Protein AF-A0A9D6SL06-F1 (afdb_monomer_lite)

pLDDT: mean 92.15, std 9.44, range [54.44, 98.38]
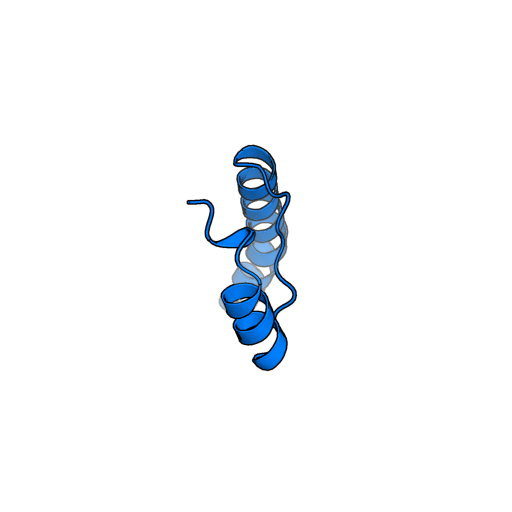
Radius of gyration: 16.18 Å; chains: 1; bounding box: 42×15×36 Å

Secondary structure (DSSP, 8-state):
--GGG-HHHHHHHHHTT-----S--HHHHHHHHHHHHHHHHHHHHHHHT-

Foldseek 3Di:
DQLLPDPVSCVVCVVVVHHDDSPDDPVNVVVVVVVVCVVCVVVVVVVVVD

Structure (mmCIF, N/CA/C/O backbone):
data_AF-A0A9D6SL06-F1
#
_entry.id   AF-A0A9D6SL06-F1
#
loop_
_atom_site.group_PDB
_atom_site.id
_atom_site.type_symbol
_atom_site.label_atom_id
_atom_site.label_alt_id
_atom_site.label_comp_id
_atom_site.label_asym_id
_atom_site.label_entity_id
_atom_site.label_seq_id
_atom_site.pdbx_PDB_ins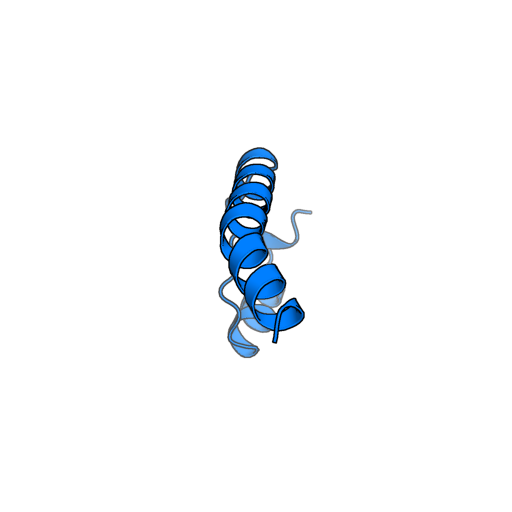_code
_atom_site.Cartn_x
_atom_site.Cartn_y
_atom_site.Cartn_z
_atom_site.occupancy
_atom_site.B_iso_or_equiv
_atom_site.auth_seq_id
_atom_site.auth_comp_id
_atom_site.auth_asym_id
_atom_site.auth_atom_id
_atom_site.pdbx_PDB_model_num
ATOM 1 N N . MET A 1 1 ? 18.760 -3.947 -9.496 1.00 54.78 1 MET A N 1
ATOM 2 C CA . MET A 1 1 ? 17.712 -3.865 -10.538 1.00 54.78 1 MET A CA 1
ATOM 3 C C . MET A 1 1 ? 16.388 -3.558 -9.841 1.00 54.78 1 MET A C 1
ATOM 5 O O . MET A 1 1 ? 16.003 -4.336 -8.980 1.00 54.78 1 MET A O 1
ATOM 9 N N . ARG A 1 2 ? 15.737 -2.415 -10.107 1.00 79.81 2 ARG A N 1
ATOM 10 C CA . ARG A 1 2 ? 14.430 -2.079 -9.501 1.00 79.81 2 ARG A CA 1
ATOM 11 C C . ARG A 1 2 ? 13.338 -2.725 -10.355 1.00 79.81 2 ARG A C 1
ATOM 13 O O . ARG A 1 2 ? 13.153 -2.314 -11.494 1.00 79.81 2 ARG A O 1
ATOM 20 N N . VAL A 1 3 ? 12.665 -3.753 -9.833 1.00 86.81 3 VAL A N 1
ATOM 21 C CA . VAL A 1 3 ? 11.652 -4.547 -10.567 1.00 86.81 3 VAL A CA 1
ATOM 22 C C . VAL A 1 3 ? 10.531 -3.660 -11.123 1.00 86.81 3 VAL A C 1
ATOM 24 O O . VAL A 1 3 ? 10.122 -3.823 -12.265 1.00 86.81 3 VAL A O 1
ATOM 27 N N . MET A 1 4 ? 10.144 -2.621 -10.376 1.00 88.88 4 MET A N 1
ATOM 28 C CA . MET A 1 4 ? 9.134 -1.632 -10.781 1.00 88.88 4 MET A CA 1
ATOM 29 C C . MET A 1 4 ? 9.515 -0.759 -11.993 1.00 88.88 4 MET A C 1
ATOM 31 O O . M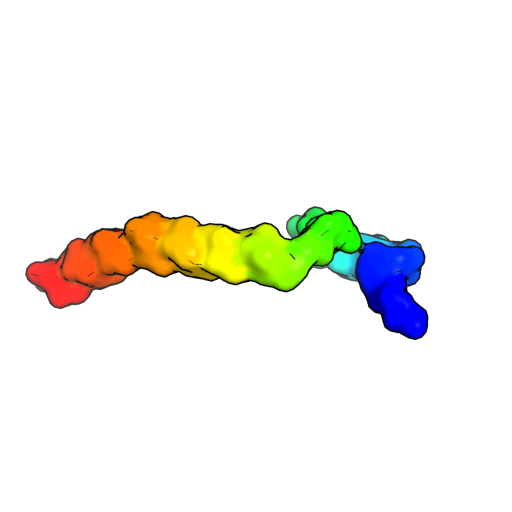ET A 1 4 ? 8.696 0.043 -12.427 1.00 88.88 4 MET A O 1
ATOM 35 N N . ASN A 1 5 ? 10.727 -0.903 -12.541 1.00 88.75 5 ASN A N 1
ATOM 36 C CA . ASN A 1 5 ? 11.163 -0.219 -13.764 1.00 88.75 5 ASN A CA 1
ATOM 37 C C . ASN A 1 5 ? 11.228 -1.165 -14.979 1.00 88.75 5 ASN A C 1
ATOM 39 O O . ASN A 1 5 ? 11.619 -0.738 -16.062 1.00 88.75 5 ASN A O 1
ATOM 43 N N . GLN A 1 6 ? 10.914 -2.452 -14.811 1.00 92.81 6 GLN A N 1
ATOM 44 C CA . GLN A 1 6 ? 10.948 -3.430 -15.898 1.00 92.81 6 GLN A CA 1
ATOM 45 C C . GLN A 1 6 ? 9.620 -3.417 -16.656 1.00 92.81 6 GLN A C 1
ATOM 47 O O . GLN A 1 6 ? 8.575 -3.715 -16.079 1.00 92.81 6 GLN A O 1
ATOM 52 N N . GLU A 1 7 ? 9.646 -3.112 -17.954 1.00 92.81 7 GLU A N 1
ATOM 53 C CA . GLU A 1 7 ? 8.417 -3.022 -18.751 1.00 92.81 7 GLU A CA 1
ATOM 54 C C . GLU A 1 7 ? 7.616 -4.324 -18.784 1.00 92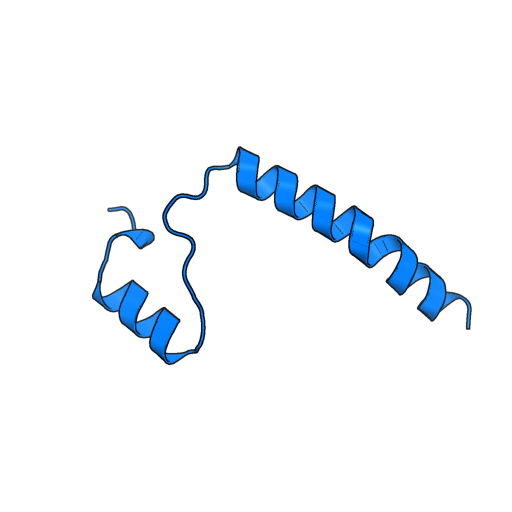.81 7 GLU A C 1
ATOM 56 O O . GLU A 1 7 ? 6.393 -4.279 -18.684 1.00 92.81 7 GLU A O 1
ATOM 61 N N . ASP A 1 8 ? 8.280 -5.475 -18.898 1.00 95.12 8 ASP A N 1
ATOM 62 C CA . ASP A 1 8 ? 7.595 -6.770 -18.980 1.00 95.12 8 ASP A CA 1
ATOM 63 C C . ASP A 1 8 ? 6.850 -7.096 -17.685 1.00 95.12 8 ASP A C 1
ATOM 65 O O . ASP A 1 8 ? 5.710 -7.557 -17.718 1.00 95.12 8 ASP A O 1
ATOM 69 N N . PHE A 1 9 ? 7.444 -6.753 -16.541 1.00 94.44 9 PHE A N 1
ATOM 70 C CA . PHE A 1 9 ? 6.793 -6.874 -15.242 1.00 94.44 9 PHE A CA 1
ATOM 71 C C . PHE A 1 9 ? 5.567 -5.951 -15.134 1.00 94.44 9 PHE A C 1
ATOM 73 O O . PHE A 1 9 ? 4.489 -6.382 -14.725 1.00 94.44 9 PHE A O 1
ATOM 80 N N . LEU A 1 10 ? 5.688 -4.692 -15.569 1.00 94.75 10 LEU A N 1
ATOM 81 C CA . LEU A 1 10 ? 4.567 -3.744 -15.559 1.00 94.75 10 LEU A CA 1
ATOM 82 C C . LEU A 1 10 ? 3.438 -4.172 -16.513 1.00 94.75 10 LEU A C 1
ATOM 84 O O . LEU A 1 10 ? 2.264 -4.023 -16.178 1.00 94.75 10 LEU A O 1
ATOM 88 N N . LYS A 1 11 ? 3.770 -4.736 -17.683 1.00 95.38 11 LYS A N 1
ATOM 89 C CA . LYS A 1 11 ? 2.792 -5.305 -18.627 1.00 95.38 11 LYS A CA 1
ATOM 90 C C . LYS A 1 11 ? 2.035 -6.476 -18.000 1.00 95.38 11 LYS A C 1
ATOM 92 O O . LYS A 1 11 ? 0.814 -6.540 -18.129 1.00 95.38 11 LYS A O 1
ATOM 97 N N . GLN A 1 12 ? 2.729 -7.359 -17.281 1.00 96.38 12 GLN A N 1
ATOM 98 C CA . GLN A 1 12 ? 2.099 -8.479 -16.576 1.00 96.38 12 GLN A CA 1
ATOM 99 C C . GLN A 1 12 ? 1.134 -8.012 -15.482 1.00 96.38 12 GLN A C 1
ATOM 101 O O . GLN A 1 12 ? 0.033 -8.553 -15.385 1.00 96.38 12 GLN A O 1
ATOM 106 N N . LEU A 1 13 ? 1.494 -6.995 -14.695 1.00 95.94 13 LEU A N 1
ATOM 107 C CA . LEU A 1 13 ? 0.589 -6.431 -13.686 1.00 95.94 13 LEU A CA 1
ATOM 108 C C . LEU A 1 13 ? -0.665 -5.822 -14.324 1.00 95.94 13 LEU A C 1
ATOM 110 O O . LEU A 1 13 ? -1.784 -6.152 -13.930 1.00 95.94 13 LEU A O 1
ATOM 114 N N . ARG A 1 14 ? -0.495 -5.023 -15.382 1.00 95.62 14 ARG A N 1
ATOM 115 C CA . ARG A 1 14 ? -1.627 -4.415 -16.097 1.00 95.62 14 ARG A CA 1
ATOM 116 C C . ARG A 1 14 ? -2.534 -5.450 -16.754 1.00 95.62 14 ARG A C 1
ATOM 118 O O . ARG A 1 14 ? -3.748 -5.282 -16.732 1.00 95.62 14 ARG A O 1
ATOM 125 N N . SER A 1 15 ? -1.981 -6.550 -17.274 1.00 97.31 15 SER A N 1
ATOM 126 C CA . SER A 1 15 ? -2.788 -7.658 -17.813 1.00 97.31 15 SER A CA 1
ATOM 127 C C . SER A 1 15 ? -3.669 -8.346 -16.763 1.00 97.31 15 SER A C 1
ATOM 129 O O . SER A 1 15 ? -4.653 -8.984 -17.119 1.00 97.31 15 SER A O 1
ATOM 131 N N . GLN A 1 16 ? -3.350 -8.178 -15.477 1.00 97.19 16 GLN A N 1
ATOM 132 C CA . GLN A 1 16 ? -4.137 -8.669 -14.343 1.00 97.19 16 GLN A CA 1
ATOM 133 C C . GLN A 1 16 ? -5.079 -7.596 -13.769 1.00 97.19 16 GLN A C 1
ATOM 135 O O . GLN A 1 16 ? -5.696 -7.814 -12.730 1.00 97.19 16 GLN A O 1
ATOM 140 N N . GLY A 1 17 ? -5.184 -6.429 -14.415 1.00 96.62 17 GLY A N 1
ATOM 141 C CA . GLY A 1 17 ? -5.995 -5.307 -13.935 1.00 96.62 17 GLY A CA 1
ATOM 142 C C . GLY A 1 17 ? -5.367 -4.528 -12.776 1.00 96.62 17 GLY A C 1
ATOM 143 O O . GLY A 1 17 ? -6.051 -3.732 -12.139 1.00 96.62 17 GLY A O 1
ATOM 144 N N . VAL A 1 18 ? -4.079 -4.741 -12.492 1.00 96.56 18 VAL A N 1
ATOM 145 C CA . VAL A 1 18 ? -3.348 -4.011 -11.452 1.00 96.56 18 VAL A CA 1
ATOM 146 C C . VAL A 1 18 ? -2.679 -2.789 -12.073 1.00 96.56 18 VAL A C 1
ATOM 148 O O . VAL A 1 18 ? -1.880 -2.935 -12.999 1.00 96.56 18 VAL A O 1
ATOM 151 N N . GLU A 1 19 ? -2.940 -1.598 -11.528 1.00 93.56 19 GLU A N 1
ATOM 152 C CA . GLU A 1 19 ? -2.165 -0.400 -11.864 1.00 93.56 19 GLU A CA 1
ATOM 153 C C . GLU A 1 19 ? -0.988 -0.246 -10.880 1.00 93.56 19 GLU A C 1
ATOM 155 O O . GLU A 1 19 ? -1.199 0.029 -9.695 1.00 93.56 19 GLU A O 1
ATOM 160 N N . PRO A 1 20 ? 0.262 -0.465 -11.323 1.00 91.00 20 PRO A N 1
ATOM 161 C CA . PRO A 1 20 ? 1.423 -0.435 -10.442 1.00 91.00 20 PRO A CA 1
ATOM 162 C C . PRO A 1 20 ? 1.804 0.981 -9.999 1.00 91.00 20 PRO A C 1
ATOM 164 O O . PRO A 1 20 ? 2.075 1.859 -10.817 1.00 91.00 20 PRO A O 1
ATOM 167 N N . VAL A 1 21 ? 1.980 1.170 -8.690 1.00 90.56 21 VAL A N 1
ATOM 168 C CA . VAL A 1 21 ? 2.568 2.395 -8.128 1.00 90.56 21 VAL A CA 1
ATOM 169 C C . VAL A 1 21 ? 4.095 2.305 -8.183 1.00 90.56 21 VAL A C 1
ATOM 171 O O . VAL A 1 21 ? 4.721 1.587 -7.406 1.00 90.56 21 VAL A O 1
ATOM 174 N N . THR A 1 22 ? 4.727 3.030 -9.106 1.00 88.62 22 THR A N 1
ATOM 175 C CA . THR A 1 22 ? 6.183 2.942 -9.348 1.00 88.62 22 THR A CA 1
ATOM 176 C C . THR A 1 22 ? 7.014 3.917 -8.504 1.00 88.62 22 THR A C 1
ATOM 178 O O . THR A 1 22 ? 8.200 3.671 -8.253 1.00 88.62 22 THR A O 1
ATOM 181 N N . SER A 1 23 ? 6.394 4.994 -8.014 1.00 87.50 23 SER A N 1
ATOM 182 C CA . SER A 1 23 ? 7.044 6.103 -7.305 1.00 87.50 23 SER A CA 1
ATOM 183 C C . SER A 1 23 ? 6.929 6.046 -5.778 1.00 87.50 23 SER A C 1
ATOM 185 O O . SER A 1 23 ? 7.310 7.010 -5.121 1.00 87.50 23 SER A O 1
ATOM 187 N N . ALA A 1 24 ? 6.409 4.952 -5.214 1.00 88.50 24 ALA A N 1
ATOM 188 C CA . ALA A 1 24 ? 6.178 4.847 -3.776 1.00 88.50 24 ALA A CA 1
ATOM 189 C C . ALA A 1 24 ? 7.481 4.943 -2.961 1.00 88.50 24 ALA A C 1
ATOM 191 O O . ALA A 1 24 ? 8.494 4.322 -3.310 1.00 88.50 24 ALA A O 1
ATOM 192 N N . THR A 1 25 ? 7.427 5.683 -1.853 1.00 93.62 25 THR A N 1
ATOM 193 C CA . THR A 1 25 ? 8.440 5.662 -0.788 1.00 93.62 25 THR A CA 1
ATOM 194 C C . THR A 1 25 ? 7.977 4.791 0.392 1.00 93.62 25 THR A C 1
ATOM 196 O O . THR A 1 25 ? 6.778 4.501 0.523 1.00 93.62 25 THR A O 1
ATOM 199 N N . PRO A 1 26 ? 8.895 4.355 1.277 1.00 94.81 26 PRO A N 1
ATOM 200 C CA . PRO A 1 26 ? 8.522 3.656 2.507 1.00 94.81 26 PRO A CA 1
ATOM 201 C C . PRO A 1 26 ? 7.527 4.444 3.371 1.00 94.81 26 PRO A C 1
ATOM 203 O O . PRO A 1 26 ? 6.582 3.866 3.903 1.00 94.81 26 PRO A O 1
ATOM 206 N N . GLU A 1 27 ? 7.689 5.765 3.458 1.00 97.56 27 GLU A N 1
ATOM 207 C CA . GLU A 1 27 ? 6.829 6.655 4.245 1.00 97.56 27 GLU A CA 1
ATOM 208 C C . GLU A 1 27 ? 5.408 6.690 3.679 1.00 97.56 27 GLU A C 1
ATOM 210 O O . GLU A 1 27 ? 4.448 6.525 4.426 1.00 97.56 27 GLU A O 1
ATOM 215 N N . GLN A 1 28 ? 5.269 6.791 2.353 1.00 96.00 28 GLN A N 1
ATOM 216 C CA . GLN A 1 28 ? 3.962 6.739 1.690 1.00 96.00 28 GLN A CA 1
ATOM 217 C C . GLN A 1 28 ? 3.243 5.408 1.945 1.00 96.00 28 GLN A C 1
ATOM 219 O O . GLN A 1 28 ? 2.027 5.382 2.125 1.00 96.00 28 GLN A O 1
ATOM 224 N N . THR A 1 29 ? 3.990 4.303 2.012 1.00 96.00 29 THR A N 1
ATOM 225 C CA . THR A 1 29 ? 3.425 2.989 2.357 1.00 96.00 29 THR A CA 1
ATOM 226 C C . THR A 1 29 ? 2.988 2.938 3.822 1.00 96.00 29 THR A C 1
ATOM 228 O O . THR A 1 29 ? 1.912 2.429 4.128 1.00 96.00 29 THR A O 1
ATOM 231 N N . ALA A 1 30 ? 3.788 3.488 4.739 1.00 97.81 30 ALA A N 1
ATOM 232 C CA . ALA A 1 30 ? 3.437 3.550 6.156 1.00 97.81 30 ALA A CA 1
ATOM 233 C C . ALA A 1 30 ? 2.175 4.391 6.397 1.00 97.81 30 ALA A C 1
ATOM 235 O O . ALA A 1 30 ? 1.322 4.007 7.198 1.00 97.81 30 ALA A O 1
ATOM 236 N N . ASP A 1 31 ? 2.035 5.514 5.695 1.00 98.00 31 ASP A N 1
ATOM 237 C CA . ASP A 1 31 ? 0.858 6.373 5.803 1.00 98.00 31 ASP A CA 1
ATOM 238 C C . ASP A 1 31 ? -0.390 5.717 5.205 1.00 98.00 31 ASP A C 1
ATOM 240 O O . ASP A 1 31 ? -1.457 5.795 5.816 1.00 98.00 31 ASP A O 1
ATOM 244 N N . LEU A 1 32 ? -0.252 4.973 4.100 1.00 97.19 32 LEU A N 1
ATOM 245 C CA . LEU A 1 32 ? -1.331 4.141 3.562 1.00 97.19 32 LEU A CA 1
ATOM 246 C C . LEU A 1 32 ? -1.811 3.109 4.592 1.00 97.19 32 LEU A C 1
ATOM 248 O O . LEU A 1 32 ? -3.006 3.012 4.846 1.00 97.19 32 LEU A O 1
ATOM 252 N N . ILE A 1 33 ? -0.895 2.378 5.237 1.00 98.00 33 ILE A N 1
ATOM 253 C CA . ILE A 1 33 ? -1.255 1.370 6.249 1.00 98.00 33 ILE A CA 1
ATOM 254 C C . ILE A 1 33 ? -2.032 2.007 7.408 1.00 98.00 33 ILE A C 1
ATOM 256 O O . ILE A 1 33 ? -3.049 1.464 7.840 1.00 98.00 33 ILE A O 1
ATOM 260 N N . LYS A 1 34 ? -1.591 3.169 7.906 1.00 98.38 34 LYS A N 1
ATOM 261 C CA . LYS A 1 34 ? -2.309 3.889 8.972 1.00 98.38 34 LYS A CA 1
ATOM 262 C C . LYS A 1 34 ? -3.714 4.297 8.525 1.00 98.38 34 LYS A C 1
ATOM 264 O O . LYS A 1 34 ? -4.656 4.150 9.303 1.00 98.38 34 LYS A O 1
ATOM 269 N N . ALA A 1 35 ? -3.849 4.798 7.296 1.00 98.31 35 ALA A N 1
ATOM 270 C CA . ALA A 1 35 ? -5.131 5.212 6.737 1.00 98.31 35 ALA A CA 1
ATOM 271 C C . ALA A 1 35 ? -6.098 4.026 6.594 1.00 98.31 35 ALA A C 1
ATOM 273 O O . ALA A 1 35 ? -7.240 4.116 7.042 1.00 98.31 35 ALA A O 1
ATOM 274 N N . GLU A 1 36 ? -5.626 2.894 6.067 1.00 98.31 36 GLU A N 1
ATOM 275 C CA . GLU A 1 36 ? -6.427 1.674 5.924 1.00 98.31 36 GLU A CA 1
ATOM 276 C C . GLU A 1 36 ? -6.872 1.127 7.288 1.00 98.31 36 GLU A C 1
ATOM 278 O O . GLU A 1 36 ? -8.041 0.788 7.465 1.00 98.31 36 GLU A O 1
ATOM 283 N N . ILE A 1 37 ? -5.990 1.108 8.296 1.00 98.19 37 ILE A N 1
ATOM 284 C CA . ILE A 1 37 ? -6.367 0.698 9.660 1.00 98.19 37 ILE A CA 1
ATOM 285 C C . ILE A 1 37 ? -7.468 1.608 10.212 1.00 98.19 37 ILE A C 1
ATOM 287 O O . ILE A 1 37 ? -8.456 1.108 10.753 1.00 98.19 37 ILE A O 1
ATOM 291 N N . ALA A 1 38 ? -7.317 2.928 10.081 1.00 98.00 38 ALA A N 1
ATOM 292 C CA . ALA A 1 38 ? -8.306 3.886 10.568 1.00 98.00 38 ALA A 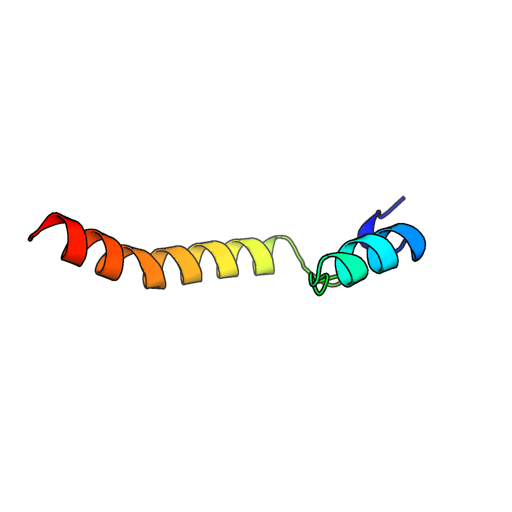CA 1
ATOM 293 C C . ALA A 1 38 ? -9.656 3.743 9.848 1.00 98.00 38 ALA A C 1
ATOM 295 O O . ALA A 1 38 ? -10.702 3.887 10.480 1.00 98.00 38 ALA A O 1
ATOM 296 N N . HIS A 1 39 ? -9.636 3.424 8.551 1.00 97.69 39 HIS A N 1
ATOM 297 C CA . HIS A 1 39 ? -10.838 3.222 7.751 1.00 97.69 39 HIS A CA 1
ATOM 298 C C . HIS A 1 39 ? -11.566 1.916 8.102 1.00 97.69 39 HIS A C 1
ATOM 300 O O . HIS A 1 39 ? -12.770 1.928 8.364 1.00 97.69 39 HIS A O 1
ATOM 306 N N . TRP A 1 40 ? -10.844 0.794 8.158 1.00 97.88 40 TRP A N 1
ATOM 307 C CA . TRP A 1 40 ? -11.453 -0.531 8.298 1.00 97.88 40 TRP A CA 1
ATOM 308 C C . TRP A 1 40 ? -11.754 -0.941 9.741 1.00 97.88 40 TRP A C 1
ATOM 310 O O . TRP A 1 40 ? -12.710 -1.683 9.966 1.00 97.88 40 TRP A O 1
ATOM 320 N N . SER A 1 41 ? -11.004 -0.446 10.734 1.00 97.50 41 SER A N 1
ATOM 321 C CA . SER A 1 41 ? -11.235 -0.780 12.152 1.00 97.50 41 SER A CA 1
ATOM 322 C C . SER A 1 41 ? -12.687 -0.580 12.617 1.00 97.50 41 SER A C 1
ATOM 324 O O . SER A 1 41 ? -13.244 -1.518 13.190 1.00 97.50 41 SER A O 1
ATOM 326 N N . PRO A 1 42 ? -13.343 0.578 12.388 1.00 96.69 42 PRO A N 1
ATOM 327 C CA . PRO A 1 42 ? -14.730 0.763 12.815 1.00 96.69 42 PRO A CA 1
ATOM 328 C C . PRO A 1 42 ? -15.716 -0.152 12.073 1.00 96.69 42 PRO A C 1
ATOM 330 O O . PRO A 1 42 ? -16.673 -0.614 12.688 1.00 96.69 42 PRO A O 1
ATOM 333 N N . ILE A 1 43 ? -15.474 -0.454 10.791 1.00 96.44 43 ILE A N 1
ATOM 334 C CA . ILE A 1 43 ? -16.333 -1.339 9.984 1.00 96.44 43 ILE A CA 1
ATOM 335 C C . ILE A 1 43 ? -16.316 -2.752 10.572 1.00 96.44 43 ILE A C 1
ATOM 337 O O . ILE A 1 43 ? -17.365 -3.313 10.878 1.00 96.44 43 ILE A O 1
ATOM 341 N N . VAL A 1 44 ? -15.120 -3.295 10.814 1.00 95.44 44 VAL A N 1
ATOM 342 C CA . VAL A 1 44 ? -14.956 -4.635 11.395 1.00 95.44 44 VAL A CA 1
ATOM 343 C C . VAL A 1 44 ? -15.563 -4.706 12.798 1.00 95.44 44 VAL A C 1
ATOM 345 O O . VAL A 1 44 ? -16.244 -5.673 13.133 1.00 95.44 44 VAL A O 1
ATOM 348 N N . GLN A 1 45 ? -15.364 -3.673 13.624 1.00 94.50 45 GLN A N 1
ATOM 349 C CA . GLN A 1 45 ? -15.953 -3.621 14.965 1.00 94.50 45 GLN A CA 1
ATOM 350 C C . GLN A 1 45 ? -17.482 -3.563 14.952 1.00 94.50 45 GLN A C 1
ATOM 352 O O . GLN A 1 45 ? -18.099 -4.056 15.896 1.00 94.50 45 GLN A O 1
ATOM 357 N N . ALA A 1 46 ? -18.090 -2.955 13.931 1.00 92.69 46 ALA A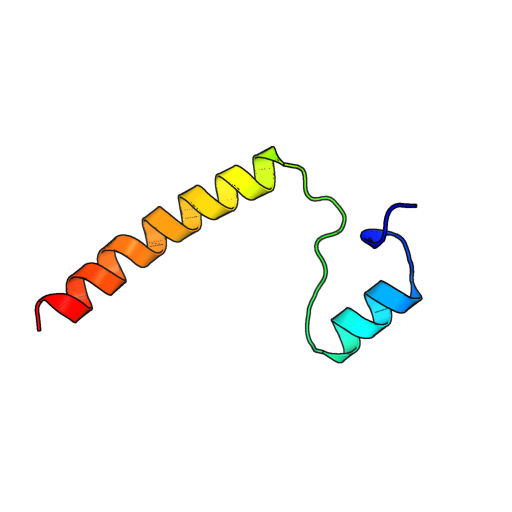 N 1
ATOM 358 C CA . ALA A 1 46 ? -19.539 -2.945 13.774 1.00 92.69 46 ALA A CA 1
ATOM 359 C C . ALA A 1 46 ? -20.064 -4.348 13.440 1.00 92.69 46 ALA A C 1
ATOM 361 O O . ALA A 1 46 ? -20.987 -4.810 14.099 1.00 92.69 46 ALA A O 1
ATOM 362 N N . THR A 1 47 ? -19.415 -5.063 12.515 1.00 91.69 47 THR A N 1
ATOM 363 C CA . THR A 1 47 ? -19.818 -6.422 12.107 1.00 91.69 47 THR A CA 1
ATOM 364 C C . THR A 1 47 ? -19.720 -7.456 13.233 1.00 91.69 47 THR A C 1
ATOM 366 O O . THR A 1 47 ? -20.476 -8.414 13.242 1.00 91.69 47 THR A O 1
ATOM 369 N N . ILE A 1 48 ? -18.799 -7.291 14.188 1.00 86.06 48 ILE A N 1
ATOM 370 C CA . ILE A 1 48 ? -18.626 -8.239 15.309 1.00 86.06 48 ILE A CA 1
ATOM 371 C C . ILE A 1 48 ? -19.688 -8.052 16.411 1.00 86.06 48 ILE A C 1
ATOM 373 O O . ILE A 1 48 ? -19.875 -8.935 17.244 1.00 86.06 48 ILE A O 1
ATOM 377 N N . LYS A 1 49 ? -20.348 -6.890 16.470 1.00 66.62 49 LYS A N 1
ATOM 378 C CA . LYS A 1 49 ? -21.326 -6.566 17.524 1.00 66.62 49 LYS A CA 1
ATOM 379 C C . LYS A 1 49 ? -22.762 -6.988 17.188 1.00 66.62 49 LYS A C 1
ATOM 381 O O . LYS A 1 49 ? -23.624 -6.821 18.050 1.00 66.62 49 LYS A O 1
ATOM 386 N N . GLU A 1 50 ? -23.000 -7.489 15.978 1.00 54.44 50 GLU A N 1
ATOM 387 C CA . GLU A 1 50 ? -24.267 -8.081 15.518 1.00 54.44 50 GLU A CA 1
ATOM 388 C C . GLU A 1 50 ? -24.251 -9.606 15.683 1.00 54.44 50 GLU A C 1
ATOM 390 O O . GLU A 1 50 ? -25.311 -10.155 16.064 1.00 54.44 50 GLU A O 1
#

Sequence (50 aa):
MRVMNQEDFLKQLRSQGVEPVTSATPEQTADLIKAEIAHWSPIVQATIKE